Protein AF-A0A973CK20-F1 (afdb_monomer_lite)

Secondary structure (DSSP, 8-state):
--HHHHHHHHHHHHHHHHHHHHHHHHHHS-TT--SHHHHHHHHHHHHHHHHHTTTEEESSTTS-S-EEE-HHHHHHHHHHHHHHHHHHHHHHHHHT----

Foldseek 3Di:
DDPVVLVVQLVVLLLVLLQQLQLCLQLVPDDPDPDSVVSNVSSNVSSVVCVVVVQFPAPDPVSPHHTRRSVVSSVVSSVVSSVVVVVVVVVVVVVPDDDD

Radius of gyration: 17.75 Å; chains: 1; bounding box: 37×24×55 Å

Structure (mmCIF, N/CA/C/O backbone):
data_AF-A0A973CK20-F1
#
_entry.id   AF-A0A973CK20-F1
#
loop_
_atom_site.group_PDB
_atom_site.id
_atom_site.type_symbol
_atom_site.label_atom_id
_atom_site.label_alt_id
_atom_site.label_comp_id
_atom_site.label_asym_id
_atom_site.label_entity_id
_atom_site.label_seq_id
_atom_site.pdbx_PDB_ins_code
_atom_site.Cartn_x
_atom_site.Cartn_y
_atom_site.Cartn_z
_atom_site.occupancy
_atom_site.B_iso_or_equiv
_atom_site.auth_seq_id
_atom_site.auth_comp_id
_atom_site.auth_asym_id
_atom_site.auth_atom_id
_atom_site.pdbx_PDB_model_num
ATOM 1 N N . MET A 1 1 ? -20.457 1.373 20.315 1.00 63.19 1 MET A N 1
ATOM 2 C CA . MET A 1 1 ? -19.121 1.774 19.815 1.00 63.19 1 MET A CA 1
ATOM 3 C C . MET A 1 1 ? -19.203 3.260 19.500 1.00 63.19 1 MET A C 1
ATOM 5 O O . MET A 1 1 ? -20.113 3.625 18.770 1.00 63.19 1 MET A O 1
ATOM 9 N N . LYS A 1 2 ? -18.380 4.123 20.113 1.00 70.25 2 LYS A N 1
ATOM 10 C CA . LYS A 1 2 ? -18.421 5.565 19.811 1.00 70.25 2 LYS A CA 1
ATOM 11 C C . LYS A 1 2 ? -17.872 5.802 18.403 1.00 70.25 2 LYS A C 1
ATOM 13 O O . LYS A 1 2 ? -16.871 5.185 18.048 1.00 70.25 2 LYS A O 1
ATOM 18 N N . LEU A 1 3 ? -18.520 6.680 17.636 1.00 71.19 3 LEU A N 1
ATOM 19 C CA . LEU A 1 3 ? -18.118 7.038 16.270 1.00 71.19 3 LEU A CA 1
ATOM 20 C C . LEU A 1 3 ? -16.656 7.520 16.220 1.00 71.19 3 LEU A C 1
ATOM 22 O O . LEU A 1 3 ? -15.903 7.133 15.332 1.00 71.19 3 LEU A O 1
ATOM 26 N N . GLU A 1 4 ? -16.235 8.259 17.245 1.00 76.62 4 GLU A N 1
ATOM 27 C CA . GLU A 1 4 ? -14.866 8.750 17.448 1.00 76.62 4 GLU A CA 1
ATOM 28 C C . GLU A 1 4 ? -13.816 7.626 17.383 1.00 76.62 4 GLU A C 1
ATOM 30 O O . GLU A 1 4 ? -12.796 7.768 16.715 1.00 76.62 4 GLU A O 1
ATOM 35 N N . ASN A 1 5 ? -14.093 6.462 17.983 1.00 74.62 5 ASN A N 1
ATOM 36 C CA . ASN A 1 5 ? -13.154 5.332 18.000 1.00 74.62 5 ASN A CA 1
ATOM 37 C C . ASN A 1 5 ? -12.973 4.697 16.615 1.00 74.62 5 ASN A C 1
ATOM 39 O O . ASN A 1 5 ? -11.935 4.102 16.339 1.00 74.62 5 ASN A O 1
ATOM 43 N N . VAL A 1 6 ? -13.987 4.801 15.753 1.00 76.50 6 VAL A N 1
ATOM 44 C CA . VAL A 1 6 ? -13.935 4.274 14.384 1.00 76.50 6 VAL A CA 1
ATOM 45 C C . VAL A 1 6 ? -13.129 5.219 13.496 1.00 76.50 6 VAL A C 1
ATOM 47 O O . VAL A 1 6 ? -12.277 4.760 12.742 1.00 76.50 6 VAL A O 1
ATOM 50 N N . PHE A 1 7 ? -13.311 6.534 13.651 1.00 78.31 7 PHE A N 1
ATOM 51 C CA . PHE A 1 7 ? -12.506 7.540 12.950 1.00 78.31 7 PHE A CA 1
ATOM 52 C C . PHE A 1 7 ? -11.020 7.462 13.314 1.00 78.31 7 PHE A C 1
ATOM 54 O O . PHE A 1 7 ? -10.175 7.468 12.419 1.00 78.31 7 PHE A O 1
ATOM 61 N N . ILE A 1 8 ? -10.703 7.305 14.604 1.00 80.81 8 ILE A N 1
ATOM 62 C CA . ILE A 1 8 ? -9.319 7.156 15.084 1.00 80.81 8 ILE A CA 1
ATOM 63 C C . ILE A 1 8 ? -8.637 5.921 14.474 1.00 80.81 8 ILE A C 1
ATOM 65 O O . ILE A 1 8 ? -7.428 5.939 14.268 1.00 80.81 8 ILE A O 1
ATOM 69 N N . ALA A 1 9 ? -9.389 4.866 14.143 1.00 80.50 9 ALA A N 1
ATOM 70 C CA . ALA A 1 9 ? -8.848 3.669 13.499 1.00 80.50 9 ALA A CA 1
ATOM 71 C C . ALA A 1 9 ? -8.807 3.769 11.960 1.00 80.50 9 ALA A C 1
ATOM 73 O O . ALA A 1 9 ? -7.904 3.219 11.329 1.00 80.50 9 ALA A O 1
ATOM 74 N N . LEU A 1 10 ? -9.754 4.485 11.346 1.00 84.00 10 LEU A N 1
ATOM 75 C CA . LEU A 1 10 ? -9.853 4.639 9.891 1.00 84.00 10 LEU A CA 1
ATOM 76 C C . LEU A 1 10 ? -8.740 5.513 9.309 1.00 84.00 10 LEU A C 1
ATOM 78 O O . LEU A 1 10 ? -8.157 5.146 8.290 1.00 84.00 10 LEU A O 1
ATOM 82 N N . VAL A 1 11 ? -8.416 6.635 9.953 1.00 87.19 11 VAL A N 1
ATOM 83 C CA . VAL A 1 11 ? -7.368 7.550 9.471 1.00 87.19 11 VAL A CA 1
ATOM 84 C C . VAL A 1 11 ? -6.009 6.848 9.312 1.00 87.19 11 VAL A C 1
ATOM 86 O O . VAL A 1 11 ? -5.483 6.846 8.200 1.00 87.19 11 VAL A O 1
ATOM 89 N N . PRO A 1 12 ? -5.440 6.179 10.334 1.00 88.25 12 PRO A N 1
ATOM 90 C CA . PRO A 1 12 ? -4.172 5.469 10.174 1.00 88.25 12 PRO A CA 1
ATOM 91 C C . PRO A 1 12 ? -4.280 4.298 9.190 1.00 88.25 12 PRO A C 1
ATOM 93 O O . PRO A 1 12 ? -3.318 4.022 8.477 1.00 88.25 12 PRO A O 1
ATOM 96 N N . SER A 1 13 ? -5.445 3.646 9.078 1.00 90.38 13 SER A N 1
ATOM 97 C CA . SER A 1 13 ? -5.643 2.578 8.088 1.00 90.38 13 SER A CA 1
ATOM 98 C C . SER A 1 13 ? -5.501 3.072 6.647 1.00 90.38 13 SER A C 1
ATOM 100 O O . SER A 1 13 ? -5.005 2.335 5.799 1.00 90.38 13 SER A O 1
ATOM 102 N N . PHE A 1 14 ? -5.878 4.325 6.377 1.00 90.19 14 PHE A N 1
ATOM 103 C CA . PHE A 1 14 ? -5.708 4.939 5.066 1.00 90.19 14 PHE A CA 1
ATOM 104 C C . PHE A 1 14 ? -4.229 5.174 4.744 1.00 90.19 14 PHE A C 1
ATOM 106 O O . PHE A 1 14 ? -3.778 4.819 3.661 1.00 90.19 14 PHE A O 1
ATOM 113 N N . PHE A 1 15 ? -3.435 5.665 5.702 1.00 91.44 15 PHE A N 1
ATOM 114 C CA . PHE A 1 15 ? -1.985 5.813 5.513 1.00 91.44 15 PHE A CA 1
ATOM 115 C C . PHE A 1 15 ? -1.289 4.474 5.257 1.00 91.44 15 PHE A C 1
ATOM 117 O O . PHE A 1 15 ? -0.454 4.367 4.360 1.00 91.44 15 PHE A O 1
ATOM 124 N N . VAL A 1 16 ? -1.674 3.428 5.991 1.00 93.12 16 VAL A N 1
ATOM 125 C CA . VAL A 1 16 ? -1.163 2.072 5.743 1.00 93.12 16 VAL A CA 1
ATOM 126 C C . VAL A 1 16 ? -1.601 1.569 4.362 1.00 93.12 16 VAL A C 1
ATOM 128 O O . VAL A 1 16 ? -0.816 0.932 3.664 1.00 93.12 16 VAL A O 1
ATOM 131 N N . ALA A 1 17 ? -2.816 1.897 3.922 1.00 93.38 17 ALA A N 1
ATOM 132 C CA . ALA A 1 17 ? -3.297 1.537 2.594 1.00 93.38 17 ALA A CA 1
ATOM 133 C C . ALA A 1 17 ? -2.551 2.249 1.459 1.00 93.38 17 ALA A C 1
ATOM 135 O O . ALA A 1 17 ? -2.388 1.650 0.402 1.00 93.38 17 ALA A O 1
ATOM 136 N N . ILE A 1 18 ? -2.064 3.478 1.663 1.00 92.69 18 ILE A N 1
ATOM 137 C CA . ILE A 1 18 ? -1.194 4.159 0.690 1.00 92.69 18 ILE A CA 1
ATOM 138 C C . ILE A 1 18 ? 0.106 3.369 0.506 1.00 92.69 18 ILE A C 1
ATOM 140 O O . ILE A 1 18 ? 0.522 3.134 -0.625 1.00 92.69 18 ILE A O 1
ATOM 144 N N . ILE A 1 19 ? 0.713 2.907 1.603 1.00 93.31 19 ILE A N 1
ATOM 145 C CA . ILE A 1 19 ? 1.947 2.108 1.573 1.00 93.31 19 ILE A CA 1
ATOM 146 C C . ILE A 1 19 ? 1.700 0.770 0.869 1.00 93.31 19 ILE A C 1
ATOM 148 O O . ILE A 1 19 ? 2.391 0.432 -0.089 1.00 93.31 19 ILE A O 1
ATOM 152 N N . ILE A 1 20 ? 0.693 0.014 1.315 1.00 94.31 20 ILE A N 1
ATOM 153 C CA . ILE A 1 20 ? 0.388 -1.308 0.750 1.00 94.31 20 ILE A CA 1
ATOM 154 C C . ILE A 1 20 ? -0.063 -1.186 -0.709 1.00 94.31 20 ILE A C 1
ATOM 156 O O . ILE A 1 20 ? 0.389 -1.950 -1.557 1.00 94.31 20 ILE A O 1
ATOM 160 N N . GLY A 1 21 ? -0.916 -0.209 -1.015 1.00 92.31 21 GLY A N 1
ATOM 161 C CA . GLY A 1 21 ? -1.404 0.056 -2.363 1.00 92.31 21 GLY A CA 1
ATOM 162 C C . GLY A 1 21 ? -0.290 0.483 -3.313 1.00 92.31 21 GLY A C 1
ATOM 163 O O . GLY A 1 21 ? -0.227 -0.034 -4.423 1.00 92.31 21 GLY A O 1
ATOM 164 N N . GLY A 1 22 ? 0.623 1.350 -2.866 1.00 90.38 22 GLY A N 1
ATOM 165 C CA . GLY A 1 22 ? 1.810 1.735 -3.630 1.00 90.38 22 GLY A CA 1
ATOM 166 C C . GLY A 1 22 ? 2.737 0.550 -3.902 1.00 90.38 22 GLY A C 1
ATOM 167 O O . GLY A 1 22 ? 3.146 0.340 -5.042 1.00 90.38 22 GLY A O 1
ATOM 168 N N . PHE A 1 23 ? 2.992 -0.285 -2.888 1.00 93.00 23 PHE A N 1
ATOM 169 C CA . PHE A 1 23 ? 3.786 -1.505 -3.055 1.00 93.00 23 PHE A CA 1
ATOM 170 C C . PHE A 1 23 ? 3.160 -2.472 -4.062 1.00 93.00 23 PHE A C 1
ATOM 172 O O . PHE A 1 23 ? 3.833 -2.921 -4.987 1.00 93.00 23 PHE A O 1
ATOM 179 N N . LEU A 1 24 ? 1.870 -2.786 -3.900 1.00 92.50 24 LEU A N 1
ATOM 180 C CA . LEU A 1 24 ? 1.148 -3.686 -4.800 1.00 92.50 24 LEU A CA 1
ATOM 181 C C . LEU A 1 24 ? 1.095 -3.126 -6.221 1.00 92.50 24 LEU A C 1
ATOM 183 O O . LEU A 1 24 ? 1.303 -3.874 -7.171 1.00 92.50 24 LEU A O 1
ATOM 187 N N . GLY A 1 25 ? 0.870 -1.819 -6.360 1.00 88.56 25 GLY A N 1
ATOM 188 C CA . GLY A 1 25 ? 0.894 -1.127 -7.641 1.00 88.56 25 GLY A CA 1
ATOM 189 C C . GLY A 1 25 ? 2.241 -1.280 -8.348 1.00 88.56 25 GLY A C 1
ATOM 190 O O . GLY A 1 25 ? 2.267 -1.723 -9.494 1.00 88.56 25 GLY 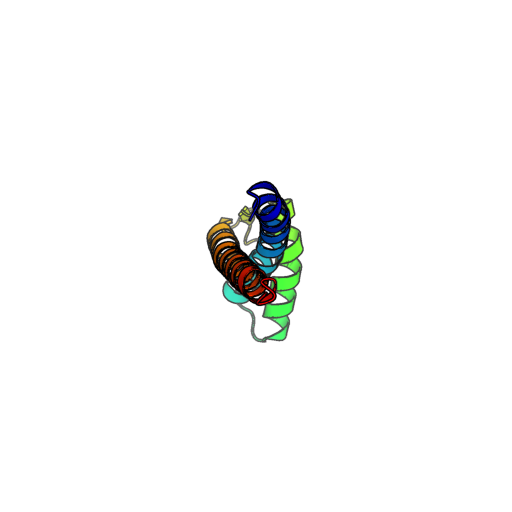A O 1
ATOM 191 N N . GLY A 1 26 ? 3.356 -1.015 -7.664 1.00 87.31 26 GLY A N 1
ATOM 192 C CA . GLY A 1 26 ? 4.694 -1.216 -8.236 1.00 87.31 26 GLY A CA 1
ATOM 193 C C . GLY A 1 26 ? 5.013 -2.687 -8.528 1.00 87.31 26 GLY A C 1
ATOM 194 O O . GLY A 1 26 ? 5.554 -3.015 -9.579 1.00 87.31 26 GLY A O 1
ATOM 195 N N . PHE A 1 27 ? 4.617 -3.604 -7.644 1.00 89.62 27 PHE A N 1
ATOM 196 C CA . PHE A 1 27 ? 4.884 -5.036 -7.804 1.00 89.62 27 PHE A CA 1
ATOM 197 C C . PHE A 1 27 ? 4.121 -5.661 -8.988 1.00 89.62 27 PHE A C 1
ATOM 199 O O . PHE A 1 27 ? 4.666 -6.488 -9.729 1.00 89.62 27 PHE A O 1
ATOM 206 N N . ILE A 1 28 ? 2.846 -5.288 -9.157 1.00 88.88 28 ILE A N 1
ATOM 207 C CA . ILE A 1 28 ? 1.952 -5.839 -10.186 1.00 88.88 28 ILE A CA 1
ATOM 208 C C . ILE A 1 28 ? 2.250 -5.218 -11.550 1.00 88.88 28 ILE A C 1
ATOM 210 O O . ILE A 1 28 ? 2.345 -5.953 -12.532 1.00 88.88 28 ILE A O 1
ATOM 214 N N . ASN A 1 29 ? 2.435 -3.895 -11.606 1.00 85.44 29 ASN A N 1
ATOM 215 C CA . ASN A 1 29 ? 2.654 -3.177 -12.864 1.00 85.44 29 ASN A CA 1
ATOM 216 C C . ASN A 1 29 ? 4.124 -3.141 -13.296 1.00 85.44 29 ASN A C 1
ATOM 218 O O . ASN A 1 29 ? 4.443 -2.443 -14.249 1.00 85.44 29 ASN A O 1
ATOM 222 N N . CYS A 1 30 ? 5.026 -3.886 -12.647 1.00 82.25 30 CYS A N 1
ATOM 223 C CA . CYS A 1 30 ? 6.382 -3.995 -13.168 1.00 82.25 30 CYS A CA 1
ATOM 224 C C . CYS A 1 30 ? 6.391 -4.723 -14.522 1.00 82.25 30 CYS A C 1
ATOM 226 O O . CYS A 1 30 ? 6.286 -5.956 -14.587 1.00 82.25 30 CYS A O 1
ATOM 228 N N . THR A 1 31 ? 6.558 -3.958 -15.598 1.00 76.69 31 THR A N 1
ATOM 229 C CA . THR A 1 31 ? 6.838 -4.453 -16.945 1.00 76.69 31 THR A CA 1
ATOM 230 C C . THR A 1 31 ? 8.347 -4.609 -17.123 1.00 76.69 31 THR A C 1
ATOM 232 O O . THR A 1 31 ? 9.092 -3.661 -16.903 1.00 76.69 31 THR A O 1
ATOM 235 N N . GLY A 1 32 ? 8.813 -5.798 -17.513 1.00 75.62 32 GLY A N 1
ATOM 236 C CA . GLY A 1 32 ? 10.248 -6.063 -17.705 1.00 75.62 32 GLY A CA 1
ATOM 237 C C . GLY A 1 32 ? 11.006 -6.529 -16.456 1.00 75.62 32 GLY A C 1
ATOM 238 O O . GLY A 1 32 ? 12.223 -6.649 -16.506 1.00 75.62 32 GLY A O 1
ATOM 239 N N . CYS A 1 33 ? 10.314 -6.828 -15.351 1.00 79.81 33 CYS A N 1
ATOM 240 C CA . CYS A 1 33 ? 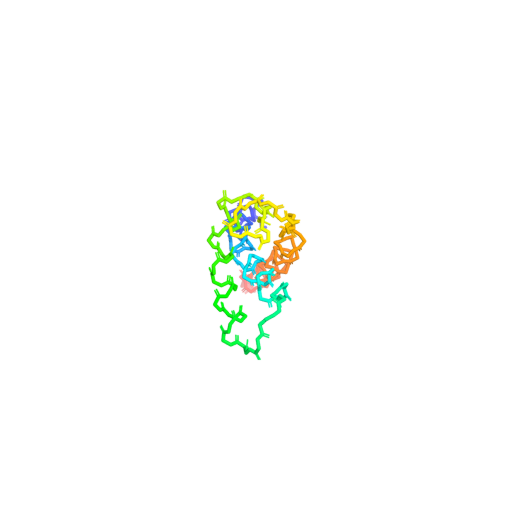10.918 -7.553 -14.230 1.00 79.81 33 CYS A CA 1
ATOM 241 C C . CYS A 1 33 ? 11.076 -9.045 -14.571 1.00 79.81 33 CYS A C 1
ATOM 243 O O . CYS A 1 33 ? 10.065 -9.751 -14.688 1.00 79.81 33 CYS A O 1
ATOM 245 N N . ASP A 1 34 ? 12.317 -9.531 -14.635 1.00 82.50 34 ASP A N 1
ATOM 246 C CA . ASP A 1 34 ? 12.640 -10.948 -14.862 1.00 82.50 34 ASP A CA 1
ATOM 247 C C . ASP A 1 34 ? 12.534 -11.784 -13.573 1.00 82.50 34 ASP A C 1
ATOM 249 O O . ASP A 1 34 ? 12.232 -12.980 -13.617 1.00 82.50 34 ASP A O 1
ATOM 253 N N . GLY A 1 35 ? 12.730 -11.157 -12.405 1.00 86.44 35 GLY A N 1
ATOM 254 C CA . GLY A 1 35 ? 12.698 -11.822 -11.103 1.00 86.44 35 GLY A CA 1
ATOM 255 C C . GLY A 1 35 ? 11.648 -11.284 -10.129 1.00 86.44 35 GLY A C 1
ATOM 256 O O . GLY A 1 35 ? 11.180 -10.149 -10.210 1.00 86.44 35 GLY A O 1
ATOM 257 N N . ILE A 1 36 ? 11.315 -12.098 -9.118 1.00 87.50 36 ILE A N 1
ATOM 258 C CA . ILE A 1 36 ? 10.502 -11.635 -7.980 1.00 87.50 36 ILE A CA 1
ATOM 259 C C . ILE A 1 36 ? 11.218 -10.538 -7.186 1.00 87.50 36 ILE A C 1
ATOM 261 O O . ILE A 1 36 ? 10.564 -9.656 -6.637 1.00 87.50 36 ILE A O 1
ATOM 265 N N . LEU A 1 37 ? 12.554 -10.575 -7.154 1.00 88.12 37 LEU A N 1
ATOM 266 C CA . LEU A 1 37 ? 13.372 -9.588 -6.457 1.00 88.12 37 LEU A CA 1
ATOM 267 C C . LEU A 1 37 ? 13.205 -8.192 -7.071 1.00 88.12 37 LEU A C 1
ATOM 269 O O . LEU A 1 37 ? 13.012 -7.230 -6.334 1.00 88.12 37 LEU A O 1
ATOM 273 N N . ASP A 1 38 ? 13.184 -8.106 -8.402 1.00 85.94 38 ASP A N 1
AT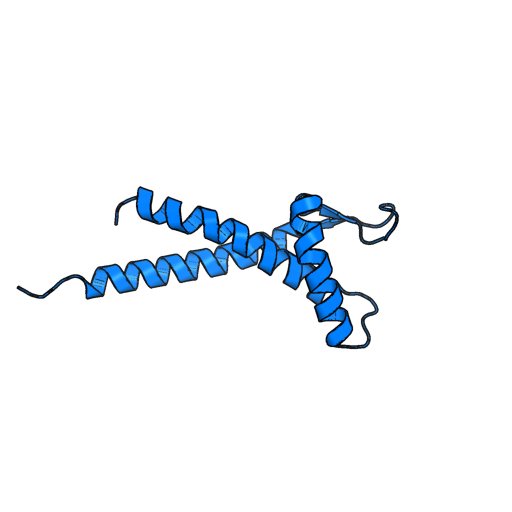OM 274 C CA . ASP A 1 38 ? 13.015 -6.847 -9.135 1.00 85.94 38 ASP A CA 1
ATOM 275 C C . ASP A 1 38 ? 11.633 -6.244 -8.869 1.00 85.94 38 ASP A C 1
ATOM 277 O O . ASP A 1 38 ? 11.500 -5.050 -8.606 1.00 85.94 38 ASP A O 1
ATOM 281 N N . ARG A 1 39 ? 10.596 -7.092 -8.829 1.00 87.75 39 ARG A N 1
ATOM 282 C CA .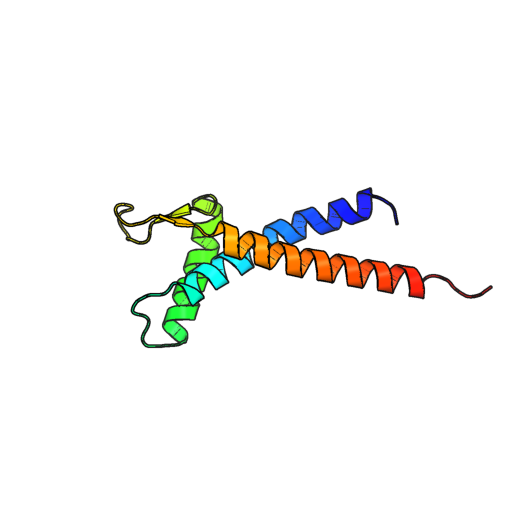 ARG A 1 39 ? 9.225 -6.669 -8.501 1.00 87.75 39 ARG A CA 1
ATOM 283 C C . ARG A 1 39 ? 9.115 -6.145 -7.075 1.00 87.75 39 ARG A C 1
ATOM 285 O O . ARG A 1 39 ? 8.434 -5.149 -6.838 1.00 87.75 39 ARG A O 1
ATOM 292 N N . VAL A 1 40 ? 9.770 -6.811 -6.119 1.00 90.19 40 VAL A N 1
ATOM 293 C CA . VAL A 1 40 ? 9.823 -6.348 -4.723 1.00 90.19 40 VAL A CA 1
ATOM 294 C C . VAL A 1 40 ? 10.550 -5.010 -4.642 1.00 90.19 40 VAL A C 1
ATOM 296 O O . VAL A 1 40 ? 10.057 -4.097 -3.984 1.00 90.19 40 VAL A O 1
ATOM 299 N N . PHE A 1 41 ? 11.684 -4.874 -5.328 1.00 89.44 41 PHE A N 1
ATOM 300 C CA . PHE A 1 41 ? 12.457 -3.638 -5.347 1.00 89.44 41 PHE A CA 1
ATOM 301 C C . PHE A 1 41 ? 11.652 -2.470 -5.934 1.00 89.44 41 PHE A C 1
ATOM 303 O O . PHE A 1 41 ? 11.563 -1.414 -5.304 1.00 89.44 41 PHE A O 1
ATOM 310 N N . LEU A 1 42 ? 10.975 -2.679 -7.069 1.00 87.38 42 LEU A N 1
ATOM 311 C CA . LEU A 1 42 ? 10.113 -1.659 -7.666 1.00 87.38 42 LEU A CA 1
ATOM 312 C C . LEU A 1 42 ? 8.926 -1.314 -6.754 1.00 87.38 42 LEU A C 1
ATOM 314 O O . LEU A 1 42 ? 8.623 -0.140 -6.543 1.00 87.38 42 LEU A O 1
ATOM 318 N N . GLY A 1 43 ? 8.307 -2.318 -6.127 1.00 88.69 43 GLY A N 1
ATOM 319 C CA . GLY A 1 43 ? 7.278 -2.108 -5.110 1.00 88.69 43 GLY A CA 1
ATOM 320 C C . GLY A 1 43 ? 7.761 -1.215 -3.960 1.00 88.69 43 GLY A C 1
ATOM 321 O O . GLY A 1 43 ? 7.042 -0.305 -3.550 1.00 88.69 43 GLY A O 1
ATOM 322 N N . LEU A 1 44 ? 8.988 -1.413 -3.462 1.00 90.12 44 LEU A N 1
ATOM 323 C CA . LEU A 1 44 ? 9.568 -0.579 -2.399 1.00 90.12 44 LEU A CA 1
ATOM 324 C C . LEU A 1 44 ? 9.788 0.873 -2.838 1.00 90.12 44 LEU A C 1
ATOM 326 O O . LEU A 1 44 ? 9.511 1.788 -2.063 1.00 90.12 44 LEU A O 1
ATOM 330 N N . ILE A 1 45 ? 10.233 1.102 -4.075 1.00 89.31 45 ILE A N 1
ATOM 331 C CA . ILE A 1 45 ? 10.345 2.458 -4.634 1.00 89.31 45 ILE A CA 1
ATOM 332 C C . ILE A 1 45 ? 8.962 3.118 -4.683 1.00 89.31 45 ILE A C 1
ATOM 334 O O . ILE A 1 45 ? 8.789 4.273 -4.285 1.00 89.31 45 ILE A O 1
ATOM 338 N N . PHE A 1 46 ? 7.948 2.365 -5.105 1.00 88.81 46 PHE A N 1
ATOM 339 C CA . PHE A 1 46 ? 6.598 2.883 -5.285 1.00 88.81 46 PHE A CA 1
ATOM 340 C C . PHE A 1 46 ? 5.900 3.187 -3.955 1.00 88.81 46 PHE A C 1
ATOM 342 O O . PHE A 1 46 ? 5.064 4.089 -3.918 1.00 88.81 46 PHE A O 1
ATOM 349 N N . ILE A 1 47 ? 6.291 2.549 -2.843 1.00 91.81 47 ILE A N 1
ATOM 350 C CA . ILE A 1 47 ? 5.874 2.971 -1.491 1.00 91.81 47 ILE A CA 1
ATOM 351 C C . ILE A 1 47 ? 6.234 4.438 -1.232 1.00 91.81 47 ILE A C 1
ATOM 353 O O . ILE A 1 47 ? 5.462 5.147 -0.590 1.00 91.81 47 ILE A O 1
ATOM 357 N N . ILE A 1 48 ? 7.395 4.888 -1.712 1.00 89.56 48 ILE A N 1
ATOM 358 C CA . ILE A 1 48 ? 7.901 6.248 -1.493 1.00 89.56 48 ILE A CA 1
ATOM 359 C C . ILE A 1 48 ? 7.313 7.207 -2.532 1.00 89.56 48 ILE A C 1
ATOM 361 O O . ILE A 1 48 ? 6.862 8.296 -2.181 1.00 89.56 48 ILE A O 1
ATOM 365 N N . LEU A 1 49 ? 7.262 6.798 -3.802 1.00 88.06 49 LEU A N 1
ATOM 366 C CA . LEU A 1 49 ? 6.732 7.639 -4.879 1.00 88.06 49 LEU A CA 1
ATOM 367 C C . LEU A 1 49 ? 5.225 7.886 -4.752 1.00 88.06 49 LEU A C 1
ATOM 369 O O . LEU A 1 49 ? 4.758 8.976 -5.058 1.00 88.06 49 LEU A O 1
ATOM 373 N N . THR A 1 50 ? 4.452 6.916 -4.260 1.00 89.44 50 THR A N 1
ATOM 374 C CA . THR A 1 50 ? 2.988 7.035 -4.164 1.00 89.44 50 THR A CA 1
ATOM 375 C C . THR A 1 50 ? 2.548 8.234 -3.311 1.00 89.44 50 THR A C 1
ATOM 377 O O . THR A 1 50 ? 1.748 9.032 -3.803 1.00 89.44 50 THR A O 1
ATOM 380 N N . PRO A 1 51 ? 3.042 8.432 -2.072 1.00 88.69 51 PRO A N 1
ATOM 381 C CA . PRO A 1 51 ? 2.709 9.619 -1.290 1.00 88.69 51 PRO A CA 1
ATOM 382 C C . PRO A 1 51 ? 3.329 10.902 -1.858 1.00 88.69 51 PRO A C 1
ATOM 384 O O . PRO A 1 51 ? 2.689 11.948 -1.780 1.00 88.69 51 PRO A O 1
ATOM 387 N N . LEU A 1 52 ? 4.527 10.844 -2.454 1.00 87.62 52 LEU A N 1
ATOM 388 C CA . LEU A 1 52 ? 5.184 12.024 -3.036 1.00 87.62 52 LEU A CA 1
ATOM 389 C C . LEU A 1 52 ? 4.450 12.560 -4.273 1.00 87.62 52 LEU A C 1
ATOM 391 O O . LEU A 1 52 ? 4.332 13.770 -4.445 1.00 87.62 52 LEU A O 1
ATOM 395 N N . CYS A 1 53 ? 3.926 11.666 -5.109 1.00 86.62 53 CYS A N 1
ATOM 396 C CA . CYS A 1 53 ? 3.235 11.999 -6.353 1.00 86.62 53 CYS A CA 1
ATOM 397 C C . CYS A 1 53 ? 1.701 11.986 -6.212 1.00 86.62 53 CYS A C 1
ATOM 399 O O . CYS A 1 53 ? 0.985 12.027 -7.211 1.00 86.62 53 CYS A O 1
ATOM 401 N N . GLY A 1 54 ? 1.165 11.875 -4.990 1.00 86.19 54 GLY A N 1
ATOM 402 C CA . GLY A 1 54 ? -0.284 11.860 -4.751 1.00 86.19 54 GLY A CA 1
ATOM 403 C C . GLY A 1 54 ? -1.027 10.700 -5.434 1.00 86.19 54 GLY A C 1
ATOM 404 O O . GLY A 1 54 ? -2.191 10.840 -5.813 1.00 86.19 54 GLY A O 1
ATOM 405 N N . GLY A 1 55 ? -0.356 9.561 -5.625 1.00 84.44 55 GLY A N 1
ATOM 406 C CA . GLY A 1 55 ? -0.905 8.369 -6.276 1.00 84.44 55 GLY A CA 1
ATOM 407 C C . GLY A 1 55 ? -0.878 8.384 -7.807 1.00 84.44 55 GLY A C 1
ATOM 408 O O . GLY A 1 55 ? -1.411 7.459 -8.416 1.00 84.44 55 GLY A O 1
ATOM 409 N N . MET A 1 56 ? -0.265 9.392 -8.430 1.00 86.88 56 MET A N 1
ATOM 410 C CA . MET A 1 56 ? -0.063 9.468 -9.880 1.00 86.88 56 MET A CA 1
ATOM 411 C C . MET A 1 56 ? 1.430 9.406 -10.192 1.00 86.88 56 MET A C 1
ATOM 413 O O . MET A 1 56 ? 2.106 10.430 -10.194 1.00 86.88 56 MET A O 1
ATOM 417 N N . ILE A 1 57 ? 1.956 8.201 -10.405 1.00 83.88 57 ILE A N 1
ATOM 418 C CA . ILE A 1 57 ? 3.396 8.000 -10.604 1.00 83.88 57 ILE A CA 1
ATOM 419 C C . ILE A 1 57 ? 3.687 7.942 -12.111 1.00 83.88 57 ILE A C 1
ATOM 421 O O . ILE A 1 57 ? 3.018 7.180 -12.808 1.00 83.88 57 ILE A O 1
ATOM 425 N N . PRO A 1 58 ? 4.651 8.716 -12.635 1.00 78.25 58 PRO A N 1
ATOM 426 C CA . PRO A 1 58 ? 5.093 8.557 -14.018 1.00 78.25 58 PRO A CA 1
ATOM 427 C C . PRO A 1 58 ? 5.832 7.224 -14.208 1.00 78.25 58 PRO A C 1
ATOM 429 O O . PRO A 1 58 ? 6.652 6.855 -13.370 1.00 78.25 58 PRO A O 1
ATOM 432 N N . GLU A 1 59 ? 5.553 6.512 -15.302 1.00 69.06 59 GLU A N 1
ATOM 433 C CA . GLU A 1 59 ? 6.211 5.232 -15.631 1.00 69.06 59 GLU A CA 1
ATOM 434 C C . GLU A 1 59 ? 7.704 5.389 -15.963 1.00 69.06 59 GLU A C 1
ATOM 436 O O . GLU A 1 59 ? 8.492 4.480 -15.713 1.00 69.06 59 GLU A O 1
ATOM 441 N N . ASP A 1 60 ? 8.099 6.561 -16.467 1.00 68.25 60 ASP A N 1
ATOM 442 C CA . ASP A 1 60 ? 9.451 6.814 -16.959 1.00 68.25 60 ASP A CA 1
ATOM 443 C C . ASP A 1 60 ? 10.250 7.678 -15.978 1.00 68.25 60 ASP A C 1
ATOM 445 O O . ASP A 1 60 ? 9.737 8.662 -15.435 1.00 68.25 60 ASP A O 1
ATOM 449 N N . GLU A 1 61 ? 11.552 7.403 -15.850 1.00 56.72 61 GLU A N 1
ATOM 450 C CA . GLU A 1 61 ? 12.469 8.112 -14.937 1.00 56.72 61 GLU A CA 1
ATOM 451 C C . GLU A 1 61 ? 12.595 9.627 -15.212 1.00 56.72 61 GLU A C 1
ATOM 453 O O . GLU A 1 61 ? 13.091 10.381 -14.377 1.00 56.72 61 GLU A O 1
ATOM 458 N N . GLY A 1 62 ? 12.111 10.089 -16.371 1.00 51.16 62 GLY A N 1
ATOM 459 C CA . GLY A 1 62 ? 12.066 11.500 -16.765 1.00 51.16 62 GLY A CA 1
ATOM 460 C C . GLY A 1 62 ? 10.695 12.176 -16.652 1.00 51.16 62 GLY A C 1
ATOM 461 O O . GLY A 1 62 ? 10.572 13.333 -17.048 1.00 51.16 62 GLY A O 1
ATOM 462 N N . GLY A 1 63 ? 9.652 11.484 -16.176 1.00 56.09 63 GLY A N 1
ATOM 463 C CA . GLY A 1 63 ? 8.301 12.055 -16.075 1.00 56.09 63 GLY A CA 1
ATOM 464 C C . GLY A 1 63 ? 7.552 12.218 -17.408 1.00 56.09 63 GLY A C 1
ATOM 465 O O . GLY A 1 63 ? 6.505 12.859 -17.432 1.00 56.09 63 GLY A O 1
ATOM 466 N N . GLY A 1 64 ? 8.084 11.673 -18.510 1.00 39.88 64 GLY A N 1
ATOM 467 C CA . GLY A 1 64 ? 7.519 11.793 -19.864 1.00 39.88 64 GLY A CA 1
ATOM 468 C C . GLY A 1 64 ? 6.620 10.634 -20.310 1.00 39.88 64 GLY A C 1
ATOM 469 O O . GLY A 1 64 ? 6.034 10.711 -21.390 1.00 39.88 64 GLY A O 1
ATOM 470 N N . GLY A 1 65 ? 6.522 9.583 -19.496 1.00 59.31 65 GLY A N 1
ATOM 471 C CA . GLY A 1 65 ? 5.772 8.364 -19.797 1.00 59.31 65 GLY A CA 1
ATOM 472 C C . GLY A 1 65 ? 4.306 8.403 -19.375 1.00 59.31 65 GLY A C 1
ATOM 473 O O . GLY A 1 65 ? 3.833 9.404 -18.824 1.00 59.31 65 GLY A O 1
ATOM 474 N N . PRO A 1 66 ? 3.567 7.304 -19.604 1.00 68.88 66 PRO A N 1
ATOM 475 C CA . PRO A 1 66 ? 2.202 7.165 -19.122 1.00 68.88 66 PRO A CA 1
ATOM 476 C C . PRO A 1 66 ? 2.143 7.335 -17.598 1.00 68.88 66 PRO A C 1
ATOM 478 O O . P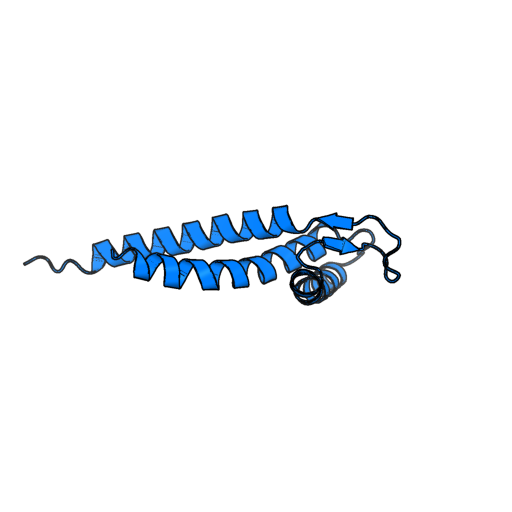RO A 1 66 ? 3.050 6.965 -16.856 1.00 68.88 66 PRO A O 1
ATOM 481 N N . VAL A 1 67 ? 1.064 7.937 -17.104 1.00 80.25 67 VAL A N 1
ATOM 482 C CA . VAL A 1 67 ? 0.863 8.081 -15.660 1.00 80.25 67 VAL A CA 1
ATOM 483 C C . VAL A 1 67 ? 0.182 6.826 -15.145 1.00 80.25 67 VAL A C 1
ATOM 485 O O . VAL A 1 67 ? -0.952 6.520 -15.526 1.00 80.25 67 VAL A O 1
ATOM 488 N N . LEU A 1 68 ? 0.845 6.132 -14.229 1.00 85.44 68 LEU A N 1
ATOM 489 C CA . LEU A 1 68 ? 0.270 4.986 -13.559 1.00 85.44 68 LEU A CA 1
ATOM 490 C C . LEU A 1 68 ? -0.554 5.452 -12.356 1.00 85.44 68 LEU A C 1
ATOM 492 O O . LEU A 1 68 ? -0.050 6.020 -11.381 1.00 85.44 68 LEU A O 1
ATOM 496 N N . ASN A 1 69 ? -1.859 5.204 -12.440 1.00 88.88 69 ASN A N 1
ATOM 497 C CA . ASN A 1 69 ? -2.798 5.540 -11.384 1.00 88.88 69 ASN A CA 1
ATOM 498 C C . ASN A 1 69 ? -2.775 4.468 -10.281 1.00 88.88 69 ASN A C 1
ATOM 500 O O . ASN A 1 69 ? -3.265 3.355 -10.476 1.00 88.88 69 ASN A O 1
ATOM 504 N N . MET A 1 70 ? -2.258 4.827 -9.104 1.00 88.56 70 MET A N 1
ATOM 505 C CA . MET A 1 70 ? -2.175 3.938 -7.939 1.00 88.56 70 MET A CA 1
ATOM 506 C C . MET A 1 70 ? -3.458 3.874 -7.118 1.00 88.56 70 MET A C 1
ATOM 508 O O . MET A 1 70 ? -3.622 2.971 -6.295 1.00 88.56 70 MET A O 1
ATOM 512 N N . TRP A 1 71 ? -4.386 4.807 -7.327 1.00 90.75 71 TRP A N 1
ATOM 513 C CA . TRP A 1 71 ? -5.610 4.901 -6.536 1.00 90.75 71 TRP A CA 1
ATOM 514 C C . TRP A 1 71 ? -6.440 3.614 -6.494 1.00 90.75 71 TRP A C 1
ATOM 516 O O . TRP A 1 71 ? -6.909 3.286 -5.405 1.00 90.75 71 TRP A O 1
ATOM 526 N N . PRO A 1 72 ? -6.588 2.829 -7.581 1.00 92.81 72 PRO A N 1
ATOM 527 C CA . PRO A 1 72 ? -7.269 1.538 -7.512 1.00 92.81 72 PRO A CA 1
ATOM 528 C C . PRO A 1 72 ? -6.637 0.589 -6.483 1.00 92.81 72 PRO A C 1
ATOM 530 O O . PRO A 1 72 ? -7.356 -0.013 -5.687 1.00 92.81 72 PRO A O 1
ATOM 533 N N . TYR A 1 73 ? -5.303 0.514 -6.433 1.00 92.25 73 TYR A N 1
ATOM 534 C CA . TYR A 1 73 ? -4.569 -0.333 -5.486 1.00 92.25 73 TYR A CA 1
ATOM 535 C C . TYR A 1 73 ? -4.676 0.186 -4.047 1.00 92.25 73 TYR A C 1
ATOM 537 O O . TYR A 1 73 ? -4.836 -0.607 -3.114 1.00 92.25 73 TYR A O 1
ATOM 545 N N . ILE A 1 74 ? -4.638 1.510 -3.859 1.00 92.44 74 ILE A N 1
ATOM 546 C CA . ILE A 1 74 ? -4.792 2.163 -2.550 1.00 92.44 74 ILE A CA 1
ATOM 547 C C . ILE A 1 74 ? -6.207 1.951 -2.008 1.00 92.44 74 ILE A C 1
ATOM 549 O O . ILE A 1 74 ? -6.366 1.499 -0.876 1.00 92.44 74 ILE A O 1
ATOM 553 N N . ILE A 1 75 ? -7.239 2.230 -2.811 1.00 93.50 75 ILE A N 1
ATOM 554 C CA . ILE A 1 75 ? -8.646 2.074 -2.419 1.00 93.50 75 ILE A CA 1
ATOM 555 C C . ILE A 1 75 ? -8.929 0.611 -2.092 1.00 93.50 75 ILE A C 1
ATOM 557 O O . ILE A 1 75 ? -9.508 0.323 -1.046 1.00 93.50 75 ILE A O 1
ATOM 561 N N . PHE A 1 76 ? -8.476 -0.316 -2.938 1.00 93.44 76 PHE A N 1
ATOM 562 C CA . PHE A 1 76 ? -8.643 -1.744 -2.695 1.00 93.44 76 PHE A CA 1
ATOM 563 C C . PHE A 1 76 ? -7.989 -2.180 -1.375 1.00 93.44 76 PHE A C 1
ATOM 565 O O . PHE A 1 76 ? -8.638 -2.808 -0.534 1.00 93.44 76 PHE A O 1
ATOM 572 N N . SER A 1 77 ? -6.738 -1.770 -1.141 1.00 92.62 77 SER A N 1
ATOM 573 C CA . SER A 1 77 ? -6.021 -2.051 0.110 1.00 92.62 77 SER A CA 1
ATOM 574 C C . SER A 1 77 ? -6.724 -1.435 1.323 1.00 92.62 77 SER A C 1
ATOM 576 O O . SER A 1 77 ? -6.837 -2.070 2.374 1.00 92.62 77 SER A O 1
ATOM 578 N N . TRP A 1 78 ? -7.256 -0.221 1.175 1.00 94.12 78 TRP A N 1
ATOM 579 C CA . TRP A 1 78 ? -7.970 0.483 2.233 1.00 94.12 78 TRP A CA 1
ATOM 580 C C . TRP A 1 78 ? -9.296 -0.183 2.586 1.00 94.12 78 TRP A C 1
ATOM 582 O O . TRP A 1 78 ? -9.604 -0.318 3.770 1.00 94.12 78 TRP A O 1
ATOM 592 N N . VAL A 1 79 ? -10.062 -0.647 1.594 1.00 93.56 79 VAL A N 1
ATOM 593 C CA . VAL A 1 79 ? -11.312 -1.384 1.825 1.00 93.56 79 VAL A CA 1
ATOM 594 C C . VAL A 1 79 ? -11.036 -2.671 2.597 1.00 93.56 79 VAL A C 1
ATOM 596 O O . VAL A 1 79 ? -11.740 -2.952 3.570 1.00 93.56 79 VAL A O 1
ATOM 599 N N . ILE A 1 80 ? -9.993 -3.421 2.228 1.00 93.75 80 ILE A N 1
ATOM 600 C CA . ILE A 1 80 ? -9.609 -4.651 2.935 1.00 93.75 80 ILE A CA 1
ATOM 601 C C . ILE A 1 80 ? -9.214 -4.343 4.383 1.00 93.75 80 ILE A C 1
ATOM 603 O O . ILE A 1 80 ? -9.742 -4.963 5.310 1.00 93.75 80 ILE A O 1
ATOM 607 N N . LEU A 1 81 ? -8.334 -3.360 4.596 1.00 91.81 81 LEU A N 1
ATOM 608 C CA . LEU A 1 81 ? -7.877 -2.973 5.933 1.00 91.81 81 LEU A CA 1
ATOM 609 C C . LEU A 1 81 ? -9.017 -2.450 6.805 1.00 91.81 81 LEU A C 1
ATOM 611 O O . LEU A 1 81 ? -9.160 -2.875 7.950 1.00 91.81 81 LEU A O 1
ATOM 615 N N . SER A 1 82 ? -9.856 -1.573 6.261 1.00 89.38 82 SER A N 1
ATOM 616 C CA . SER A 1 82 ? -11.000 -1.003 6.975 1.00 89.38 82 SER A CA 1
ATOM 617 C C . SER A 1 82 ? -12.013 -2.080 7.343 1.00 89.38 82 SER A C 1
ATOM 619 O O . SER A 1 82 ? -12.498 -2.105 8.474 1.00 89.38 82 SER A O 1
ATOM 621 N N . SER A 1 83 ? -12.280 -3.020 6.431 1.00 90.12 83 SER A N 1
ATOM 622 C CA . SER A 1 83 ? -13.165 -4.162 6.686 1.00 90.12 83 SER A CA 1
ATOM 623 C C . SER A 1 83 ? -12.603 -5.077 7.772 1.00 90.12 83 SER A C 1
ATOM 625 O O . SER A 1 83 ? -13.337 -5.487 8.673 1.00 90.12 83 SER A O 1
ATOM 627 N N . ALA A 1 84 ? -11.295 -5.354 7.741 1.00 89.19 84 ALA A N 1
ATOM 628 C CA . ALA A 1 84 ? -10.627 -6.141 8.771 1.00 89.19 84 ALA A CA 1
ATOM 629 C C . ALA A 1 84 ? -10.696 -5.444 10.137 1.00 89.19 84 ALA A C 1
ATOM 631 O O . ALA A 1 84 ? -11.132 -6.054 11.112 1.00 89.19 84 ALA A O 1
ATOM 632 N N . ILE A 1 85 ? -10.337 -4.159 10.211 1.00 88.75 85 ILE A N 1
ATOM 633 C CA . ILE A 1 85 ? -10.405 -3.355 11.441 1.00 88.75 85 ILE A CA 1
ATOM 634 C C . ILE A 1 85 ? -11.833 -3.342 11.988 1.00 88.75 85 ILE A C 1
ATOM 636 O O . ILE A 1 85 ? -12.041 -3.620 13.169 1.00 88.75 85 ILE A O 1
ATOM 640 N N . TYR A 1 86 ? -12.826 -3.093 11.134 1.00 86.62 86 TYR A N 1
ATOM 641 C CA . TYR A 1 86 ? -14.233 -3.113 11.516 1.00 86.62 86 TYR A CA 1
ATOM 642 C C . TYR A 1 86 ? -14.649 -4.474 12.093 1.00 86.62 86 TYR A C 1
ATOM 644 O O . TYR A 1 86 ? -15.247 -4.538 13.171 1.00 86.62 86 TYR A O 1
ATOM 652 N N . TYR A 1 87 ? -14.259 -5.571 11.437 1.00 88.31 87 TYR A N 1
ATOM 653 C CA . TYR A 1 87 ? -14.519 -6.926 11.918 1.00 88.31 87 TYR A CA 1
ATOM 654 C C . TYR A 1 87 ? -13.866 -7.198 13.284 1.00 88.31 87 TYR A C 1
ATOM 656 O O . TYR A 1 87 ? -14.518 -7.715 14.199 1.00 88.31 87 TYR A O 1
ATOM 664 N N . TYR A 1 88 ? -12.603 -6.797 13.465 1.00 85.81 88 TYR A N 1
ATOM 665 C CA . TYR A 1 88 ? -11.893 -6.921 14.740 1.00 85.81 88 TYR A CA 1
ATOM 666 C C . TYR A 1 88 ? -12.562 -6.113 15.860 1.00 85.81 88 TYR A C 1
ATOM 668 O O . TYR A 1 88 ? -12.725 -6.622 16.975 1.00 85.81 88 TYR A O 1
ATOM 676 N N . LEU A 1 89 ? -13.002 -4.886 15.570 1.00 83.44 89 LEU A N 1
ATOM 677 C CA . LEU A 1 89 ? -13.690 -4.026 16.534 1.00 83.44 89 LEU A CA 1
ATOM 678 C C . LEU A 1 89 ? -15.059 -4.594 16.938 1.00 83.44 89 LEU A C 1
ATOM 680 O O . LEU A 1 89 ? -15.394 -4.590 18.128 1.00 83.44 89 LEU A O 1
ATOM 684 N N . ILE A 1 90 ? -15.835 -5.140 15.991 1.00 81.56 90 ILE A N 1
ATOM 685 C CA . ILE A 1 90 ? -17.089 -5.844 16.309 1.00 81.56 90 ILE A CA 1
ATOM 686 C C . ILE A 1 90 ? -16.805 -7.033 17.223 1.00 81.56 90 ILE A C 1
ATOM 688 O O . ILE A 1 90 ? -17.473 -7.188 18.250 1.00 81.56 90 ILE A O 1
ATOM 692 N N . LYS A 1 91 ? -15.816 -7.864 16.879 1.00 82.56 91 LYS A N 1
ATOM 693 C CA . LYS A 1 91 ? -15.476 -9.050 17.672 1.00 82.56 91 LYS A CA 1
ATOM 694 C C . LYS A 1 91 ? -15.112 -8.675 19.112 1.00 82.56 91 LYS A C 1
ATOM 696 O O . LYS A 1 91 ? -15.641 -9.287 20.035 1.00 82.56 91 LYS A O 1
ATOM 701 N N . GLN A 1 92 ? -14.305 -7.628 19.306 1.00 75.75 92 GLN A N 1
ATOM 702 C CA . GLN A 1 92 ? -13.961 -7.106 20.635 1.00 75.75 92 GLN A CA 1
ATOM 703 C C . GLN A 1 92 ? -15.167 -6.577 21.422 1.00 75.75 92 GLN A C 1
ATOM 705 O O . GLN A 1 92 ? -15.230 -6.739 22.640 1.00 75.75 92 GLN A O 1
ATOM 710 N N . SER A 1 93 ? -16.132 -5.945 20.748 1.00 72.50 93 SER A N 1
ATOM 711 C CA . SER A 1 93 ? -17.336 -5.445 21.422 1.00 72.50 93 SER A CA 1
ATOM 712 C C . SER A 1 93 ? -18.203 -6.571 21.997 1.00 72.50 93 SER A C 1
ATOM 714 O O . SER A 1 93 ? -18.824 -6.385 23.038 1.00 72.50 93 SER A O 1
ATOM 716 N N . LYS A 1 94 ? -18.192 -7.755 21.367 1.00 67.81 94 LYS A N 1
ATOM 717 C CA . LYS A 1 94 ? -18.949 -8.929 21.824 1.00 67.81 94 LYS A CA 1
ATOM 718 C C . LYS A 1 94 ? -18.272 -9.664 22.985 1.00 67.81 94 LYS A C 1
ATOM 720 O O . LYS A 1 94 ? -18.970 -10.225 23.819 1.00 67.81 94 LYS A O 1
ATOM 725 N N . THR A 1 95 ? -16.939 -9.657 23.071 1.00 63.78 95 THR A N 1
ATOM 726 C CA . THR A 1 95 ? -16.193 -10.316 24.164 1.00 63.78 95 THR A CA 1
ATOM 727 C C . THR A 1 95 ? -16.130 -9.504 25.457 1.00 63.78 95 THR A C 1
ATOM 729 O O . THR A 1 95 ? -15.901 -10.082 26.513 1.00 63.78 95 THR A O 1
ATOM 732 N N . LYS A 1 96 ? -16.352 -8.186 25.407 1.00 56.78 96 LYS A N 1
ATOM 733 C CA . LYS A 1 96 ? -16.353 -7.305 26.591 1.00 56.78 96 LYS A CA 1
ATOM 734 C C . LYS A 1 96 ? -17.696 -7.219 27.329 1.00 56.78 96 LYS A C 1
ATOM 736 O O . LYS A 1 96 ? -17.827 -6.370 28.202 1.00 56.78 96 LYS A O 1
ATOM 741 N N . ILE A 1 97 ? -18.679 -8.064 27.010 1.00 53.47 97 ILE A N 1
ATOM 742 C CA . ILE A 1 97 ? -19.893 -8.217 27.824 1.00 53.47 97 ILE A CA 1
ATOM 743 C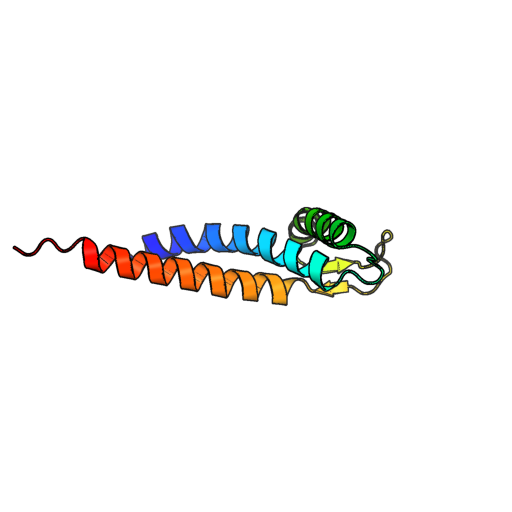 C . ILE A 1 97 ? -19.628 -9.356 28.823 1.00 53.47 97 ILE A C 1
ATOM 745 O O . ILE A 1 97 ? -19.824 -10.519 28.460 1.00 53.47 97 ILE A O 1
ATOM 749 N N . PRO A 1 98 ? -19.146 -9.089 30.054 1.00 47.78 98 PRO A N 1
ATOM 750 C CA . PRO A 1 98 ? -19.243 -10.084 31.107 1.00 47.78 98 PRO A CA 1
ATOM 751 C C . PRO A 1 98 ? -20.732 -10.349 31.335 1.00 47.78 98 PRO A C 1
ATOM 753 O O . PRO A 1 98 ? -21.508 -9.423 31.571 1.00 47.78 98 PRO A O 1
ATOM 756 N N . LYS A 1 99 ? -21.133 -11.615 31.200 1.00 46.69 99 LYS A N 1
ATOM 757 C CA . LYS A 1 99 ? -22.420 -12.088 31.708 1.00 46.69 99 LYS A CA 1
ATOM 758 C C . LYS A 1 99 ? -22.459 -11.737 33.200 1.00 46.69 99 LYS A C 1
ATOM 760 O O . LYS A 1 99 ? -21.622 -12.246 33.944 1.00 46.69 99 LYS A O 1
ATOM 765 N N . GLN A 1 100 ? -23.343 -10.813 33.580 1.00 45.28 100 GLN A N 1
ATOM 766 C CA . GLN A 1 100 ? -23.823 -10.709 34.959 1.00 45.28 100 GLN A CA 1
ATOM 767 C C . GLN A 1 100 ? -24.656 -11.943 35.288 1.00 45.28 100 GLN A C 1
ATOM 769 O O . GLN A 1 100 ? -25.345 -12.439 34.363 1.00 45.28 100 GLN A O 1
#

pLDDT: mean 82.05, std 12.62, range [39.88, 94.31]

Sequence (100 aa):
MKLENVFIALVPSFFVAIIIGGFLGGFINCTGCDGILDRVFLGLIFIILTPLCGGMIPEDEGGGGPVLNMWPYIIFSWVILSSAIYYYLIKQSKTKIPKQ